Protein AF-A0A7C0Z4Y0-F1 (afdb_monomer)

Sequence (117 aa):
MEQEVNMNKLTLEVPESLAKLGQPTQKALLVRALRKVAKERIAEERKELEEAKRHLRRLEKKYKKDLKHFEEEMPKTGDYKTHEDYVEWSFWADVAERIQKDIEAFERLHGVILEKQ

pLDDT: mean 87.12, std 13.35, range [36.25, 98.19]

Nearest PDB structures (foldseek):
  6zvt-assembly1_A  TM=6.701E-01  e=2.770E+00  Nostoc punctiforme
  8qhx-assembly1_D  TM=5.622E-01  e=4.377E+00  Synechocystis sp. PCC 6803
  7o3y-assembly1_E  TM=4.949E-01  e=4.377E+00  Synechocystis sp. PCC 6803 substr. Kazusa
  7o3w-assembly1_A  TM=3.992E-01  e=2.770E+00  Synechocystis sp. PCC 6803 substr. Kazusa
  7o3x-assembly1_D  TM=5.007E-01  e=6.918E+00  Synechocystis sp. PCC 6803 substr. Kazusa

Structure (mmCIF, N/CA/C/O backbone):
data_AF-A0A7C0Z4Y0-F1
#
_entry.id   AF-A0A7C0Z4Y0-F1
#
loop_
_atom_site.group_PDB
_atom_site.id
_atom_site.type_symbol
_atom_site.label_atom_id
_atom_site.label_alt_id
_atom_site.label_comp_id
_atom_site.label_asym_id
_atom_site.label_entity_id
_atom_site.label_seq_id
_atom_site.pdbx_PDB_ins_code
_atom_site.Cartn_x
_atom_site.Cartn_y
_atom_site.Cartn_z
_atom_site.occupancy
_atom_site.B_iso_or_equiv
_atom_site.auth_seq_id
_atom_site.auth_comp_id
_atom_site.auth_asym_id
_atom_site.auth_atom_id
_atom_site.pdbx_PDB_model_num
ATOM 1 N N . MET A 1 1 ? 16.243 -8.105 26.229 1.00 36.25 1 MET A N 1
ATOM 2 C CA . MET A 1 1 ? 16.091 -6.639 26.168 1.00 36.25 1 MET A CA 1
ATOM 3 C C . MET A 1 1 ? 14.687 -6.375 25.668 1.00 36.25 1 MET A C 1
ATOM 5 O O . MET A 1 1 ? 14.433 -6.612 24.495 1.00 36.25 1 MET A O 1
ATOM 9 N N . GLU A 1 2 ? 13.764 -6.025 26.560 1.00 42.88 2 GLU A N 1
ATOM 10 C CA . GLU A 1 2 ? 12.422 -5.591 26.162 1.00 42.88 2 GLU A CA 1
ATOM 11 C C . GLU A 1 2 ? 12.570 -4.232 25.473 1.00 42.88 2 GLU A C 1
ATOM 13 O O . GLU A 1 2 ? 13.125 -3.301 26.054 1.00 42.88 2 GLU A O 1
ATOM 18 N N . GLN A 1 3 ? 12.177 -4.134 24.201 1.00 46.22 3 GLN A N 1
ATOM 19 C CA . GLN A 1 3 ? 12.096 -2.837 23.542 1.00 46.22 3 GLN A CA 1
ATOM 20 C C . GLN A 1 3 ? 10.926 -2.078 24.167 1.00 46.22 3 GLN A C 1
ATOM 22 O O . GLN A 1 3 ? 9.771 -2.479 24.038 1.00 46.22 3 GLN A O 1
ATOM 27 N N . GLU A 1 4 ? 11.238 -0.993 24.867 1.00 46.66 4 GLU A N 1
ATOM 28 C CA . GLU A 1 4 ? 10.254 -0.074 25.421 1.00 46.66 4 GLU A CA 1
ATOM 29 C C . GLU A 1 4 ? 9.473 0.556 24.253 1.00 46.66 4 GLU A C 1
ATOM 31 O O . GLU A 1 4 ? 10.004 1.344 23.468 1.00 46.66 4 GLU A O 1
ATOM 36 N N . VAL A 1 5 ? 8.218 0.138 24.063 1.00 57.94 5 VAL A N 1
ATOM 37 C CA . VAL A 1 5 ? 7.377 0.644 22.972 1.00 57.94 5 VAL A CA 1
ATOM 38 C C . VAL A 1 5 ? 7.029 2.101 23.268 1.00 57.94 5 VAL A C 1
ATOM 40 O O . VAL A 1 5 ? 6.187 2.383 24.121 1.00 57.94 5 VAL A O 1
ATOM 43 N N . ASN A 1 6 ? 7.660 3.025 22.543 1.00 64.19 6 ASN A N 1
ATOM 44 C CA . ASN A 1 6 ? 7.443 4.460 22.698 1.00 64.19 6 ASN A CA 1
ATOM 45 C C . ASN A 1 6 ? 5.968 4.809 22.412 1.00 64.19 6 ASN A C 1
ATOM 47 O O . ASN A 1 6 ? 5.468 4.616 21.300 1.00 64.19 6 ASN A O 1
ATOM 51 N N . MET A 1 7 ? 5.238 5.264 23.434 1.00 65.19 7 MET A N 1
ATOM 52 C CA . MET A 1 7 ? 3.808 5.560 23.336 1.00 65.19 7 MET A CA 1
ATOM 53 C C . MET A 1 7 ? 3.564 7.052 23.121 1.00 65.19 7 MET A C 1
ATOM 55 O O . MET A 1 7 ? 3.734 7.857 24.034 1.00 65.19 7 MET A O 1
ATOM 59 N N . ASN A 1 8 ? 3.048 7.403 21.944 1.00 76.75 8 ASN A N 1
ATOM 60 C CA . ASN A 1 8 ? 2.605 8.764 21.650 1.00 76.75 8 ASN A CA 1
ATOM 61 C C . ASN A 1 8 ? 1.133 8.960 22.044 1.00 76.75 8 ASN A C 1
ATOM 63 O O . ASN A 1 8 ? 0.300 8.068 21.861 1.00 76.75 8 ASN A O 1
ATOM 67 N N . LYS A 1 9 ? 0.798 10.141 22.581 1.00 79.25 9 LYS A N 1
ATOM 68 C CA . LYS A 1 9 ? -0.590 10.541 22.857 1.00 79.25 9 LYS A CA 1
ATOM 69 C C . LYS A 1 9 ? -1.194 11.187 21.613 1.00 79.25 9 LYS A C 1
ATOM 71 O O . LYS A 1 9 ? -0.585 12.075 21.025 1.00 79.25 9 LYS A O 1
ATOM 76 N N . LEU A 1 10 ? -2.397 10.754 21.251 1.00 81.81 10 LEU A N 1
ATOM 77 C CA . LEU A 1 10 ? -3.185 11.303 20.152 1.00 81.81 10 LEU A CA 1
ATOM 78 C C . LEU A 1 10 ? -4.455 11.941 20.727 1.00 81.81 10 LEU A C 1
ATOM 80 O O . LEU A 1 10 ? -5.205 11.269 21.436 1.00 81.81 10 LEU A O 1
ATOM 84 N N . THR A 1 11 ? -4.690 13.218 20.424 1.00 86.88 11 THR A N 1
ATOM 85 C CA . THR A 1 11 ? -5.939 13.920 20.757 1.00 86.88 11 THR A CA 1
ATOM 86 C C . THR A 1 11 ? -6.836 13.922 19.526 1.00 86.88 11 THR A C 1
ATOM 88 O O . THR A 1 11 ? -6.388 14.294 18.444 1.00 86.88 11 THR A O 1
ATOM 91 N N . LEU A 1 12 ? -8.085 13.487 19.686 1.00 85.50 12 LEU A N 1
ATOM 92 C CA . LEU A 1 12 ? -9.064 13.378 18.605 1.00 85.50 12 LEU A CA 1
ATOM 93 C C . LEU A 1 12 ? -10.359 14.064 19.018 1.00 85.50 12 LEU A C 1
ATOM 95 O O . LEU A 1 12 ? -10.855 13.838 20.123 1.00 85.50 12 LEU A O 1
ATOM 99 N N . GLU A 1 13 ? -10.932 14.841 18.108 1.00 90.56 13 GLU A N 1
ATOM 100 C CA . GLU A 1 13 ? -12.327 15.250 18.214 1.00 90.56 13 GLU A CA 1
ATOM 101 C C . GLU A 1 13 ? -13.209 14.069 17.807 1.00 90.56 13 GLU A C 1
ATOM 103 O O . GLU A 1 13 ? -13.012 13.460 16.753 1.00 90.56 13 GLU A O 1
ATOM 108 N N . VAL A 1 14 ? -14.159 13.708 18.667 1.00 88.00 14 VAL A N 1
ATOM 109 C CA . VAL A 1 14 ? -15.039 12.557 18.452 1.00 88.00 14 VAL A CA 1
ATOM 110 C C . VAL A 1 14 ? -16.503 12.958 18.606 1.00 88.00 14 VAL A C 1
ATOM 112 O O . VAL A 1 14 ? -16.805 13.881 19.365 1.00 88.00 14 VAL A O 1
ATOM 115 N N . PRO A 1 15 ? -17.437 12.260 17.935 1.00 91.56 15 PRO A N 1
ATOM 116 C CA . PRO A 1 15 ? -18.862 12.500 18.121 1.00 91.56 15 PRO A CA 1
ATOM 117 C C . PRO A 1 15 ? -19.285 12.341 19.585 1.00 91.56 15 PRO A C 1
ATOM 119 O O . PRO A 1 15 ? -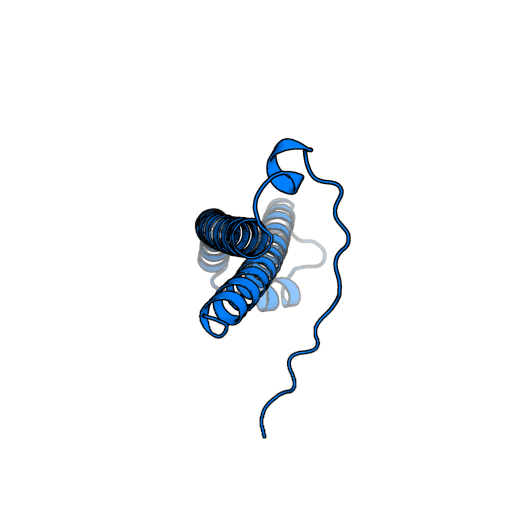18.828 11.431 20.283 1.00 91.56 15 PRO A O 1
ATOM 122 N N . GLU A 1 16 ? -20.231 13.170 20.031 1.00 92.06 16 GLU A N 1
ATOM 123 C CA . GLU A 1 16 ? -20.755 13.142 21.405 1.00 92.06 16 GLU A CA 1
ATOM 124 C C . GLU A 1 16 ? -21.301 11.752 21.792 1.00 92.06 16 GLU A C 1
ATOM 126 O O . GLU A 1 16 ? -21.188 11.319 22.939 1.00 92.06 16 GLU A O 1
ATOM 131 N N . SER A 1 17 ? -21.843 11.008 20.823 1.00 91.88 17 SER A N 1
ATOM 132 C CA . SER A 1 17 ? -22.318 9.635 21.022 1.00 91.88 17 SER A CA 1
ATOM 133 C C . SER A 1 17 ? -21.222 8.681 21.505 1.00 91.88 17 SER A C 1
ATOM 135 O O . SER A 1 17 ? -21.509 7.809 22.323 1.00 91.88 17 SER A O 1
ATOM 137 N N . LEU A 1 18 ? -19.972 8.859 21.056 1.00 88.12 18 LEU A N 1
ATOM 138 C CA . LEU A 1 18 ? -18.832 8.076 21.530 1.00 88.12 18 LEU A CA 1
ATOM 139 C C . LEU A 1 18 ? -18.444 8.489 22.952 1.00 88.12 18 LEU A C 1
ATOM 141 O O . LEU A 1 18 ? -18.219 7.626 23.798 1.00 88.12 18 LEU A O 1
ATOM 145 N N . ALA A 1 19 ? -18.425 9.796 23.229 1.00 87.69 19 ALA A N 1
ATOM 146 C CA . ALA A 1 19 ? -18.080 10.341 24.543 1.00 87.69 19 ALA A CA 1
ATOM 147 C C . ALA A 1 19 ? -19.062 9.910 25.649 1.00 87.69 19 ALA A C 1
ATOM 149 O O . ALA A 1 19 ? -18.665 9.760 26.803 1.00 87.69 19 ALA A O 1
ATOM 150 N N . LYS A 1 20 ? -20.329 9.662 25.292 1.00 91.94 20 LYS A N 1
ATOM 151 C CA . LYS A 1 20 ? -21.367 9.146 26.201 1.00 91.94 20 LYS A CA 1
ATOM 152 C C . LYS A 1 20 ? -21.173 7.676 26.595 1.00 91.94 20 LYS A C 1
ATOM 154 O O . LYS A 1 20 ? -21.802 7.223 27.549 1.00 91.94 20 LYS A O 1
ATOM 159 N N . LEU A 1 21 ? -20.326 6.915 25.896 1.00 89.81 21 LEU A N 1
ATOM 160 C CA . LEU A 1 21 ? -20.009 5.536 26.281 1.00 89.81 21 LEU A CA 1
ATOM 161 C C . LEU A 1 21 ? -19.064 5.513 27.491 1.00 89.81 21 LEU A C 1
ATOM 163 O O . LEU A 1 21 ? -18.257 6.417 27.677 1.00 89.81 21 LEU A O 1
ATOM 167 N N . GLY A 1 22 ? -19.095 4.446 28.293 1.00 88.44 22 GLY A N 1
ATOM 168 C CA . GLY A 1 22 ? -18.106 4.255 29.360 1.00 88.44 22 GLY A CA 1
ATOM 169 C C . GLY A 1 22 ? -16.674 4.159 28.810 1.00 88.44 22 GLY A C 1
ATOM 170 O O . GLY A 1 22 ? -16.452 3.572 27.750 1.00 88.44 22 GLY A O 1
ATOM 171 N N . GLN A 1 23 ? -15.693 4.689 29.549 1.00 84.31 23 GLN A N 1
ATOM 172 C CA . GLN A 1 23 ? -14.274 4.731 29.148 1.00 84.31 23 GLN A CA 1
ATOM 173 C C . GLN A 1 23 ? -13.705 3.379 28.650 1.00 84.31 23 GLN A C 1
ATOM 175 O O . GLN A 1 23 ? -13.067 3.361 27.593 1.00 84.31 23 GLN A O 1
ATOM 180 N N . PRO A 1 24 ? -13.965 2.224 29.306 1.00 86.69 24 PRO A N 1
ATOM 181 C CA . PRO A 1 24 ? -13.513 0.927 28.791 1.00 86.69 24 PRO A CA 1
ATOM 182 C C . PRO A 1 24 ? -14.091 0.594 27.408 1.00 86.69 24 PRO A C 1
ATOM 184 O O . PRO A 1 24 ? -13.381 0.083 26.541 1.00 86.69 24 PRO A O 1
ATOM 187 N N . THR A 1 25 ? -15.362 0.930 27.182 1.00 88.69 25 THR A N 1
ATOM 188 C CA . THR A 1 25 ? -16.068 0.696 25.917 1.00 88.69 25 THR A CA 1
ATOM 189 C C . THR A 1 25 ? -15.541 1.600 24.808 1.00 88.69 25 THR A C 1
ATOM 191 O O . THR A 1 25 ? -15.322 1.115 23.700 1.00 88.69 25 THR A O 1
ATOM 194 N N . GLN A 1 26 ? -15.271 2.878 25.102 1.00 88.69 26 GLN A N 1
ATOM 195 C CA . GLN A 1 26 ? -14.652 3.807 24.148 1.00 88.69 26 GLN A CA 1
ATOM 196 C C . GLN A 1 26 ? -13.306 3.268 23.655 1.00 88.69 26 GLN A C 1
ATOM 198 O O . GLN A 1 26 ? -13.093 3.116 22.451 1.00 88.69 26 GLN A O 1
ATOM 203 N N . LYS A 1 27 ? -12.418 2.905 24.593 1.00 85.88 27 LYS A N 1
ATOM 204 C CA . LYS A 1 27 ? -11.095 2.356 24.274 1.00 85.88 27 LYS A CA 1
ATOM 205 C C . LYS A 1 27 ? -11.210 1.067 23.462 1.00 85.88 27 LYS A C 1
ATOM 207 O O . LYS A 1 27 ? -10.557 0.939 22.430 1.00 85.88 27 LYS A O 1
ATOM 212 N N . ALA A 1 28 ? -12.048 0.125 23.895 1.00 87.81 28 ALA A N 1
ATOM 213 C CA . ALA A 1 28 ? -12.227 -1.144 23.194 1.00 87.81 28 ALA A CA 1
ATOM 214 C C . ALA A 1 28 ? -12.764 -0.950 21.767 1.00 87.81 28 ALA A C 1
ATOM 216 O O . ALA A 1 28 ? -12.298 -1.623 20.846 1.00 87.81 28 ALA A O 1
ATOM 217 N N . LEU A 1 29 ? -13.708 -0.024 21.571 1.00 90.12 29 LEU A N 1
ATOM 218 C CA . LEU A 1 29 ? -14.251 0.293 20.254 1.00 90.12 29 LEU A CA 1
ATOM 219 C C . LEU A 1 29 ? -13.179 0.883 19.333 1.00 90.12 29 LEU A C 1
ATOM 221 O O . LEU A 1 29 ? -13.000 0.376 18.228 1.00 90.12 29 LEU A O 1
ATOM 225 N N . LEU A 1 30 ? -12.440 1.896 19.795 1.00 88.25 30 LEU A N 1
ATOM 226 C CA . LEU A 1 30 ? -11.381 2.542 19.012 1.00 88.25 30 LEU A CA 1
ATOM 227 C C . LEU A 1 30 ? -10.278 1.553 18.627 1.00 88.25 30 LEU A C 1
ATOM 229 O O . LEU A 1 30 ? -9.883 1.484 17.467 1.00 88.25 30 LEU A O 1
ATOM 233 N N . VAL A 1 31 ? -9.829 0.725 19.572 1.00 86.25 31 VAL A N 1
ATOM 234 C CA . VAL A 1 31 ? -8.806 -0.299 19.316 1.00 86.25 31 VAL A CA 1
ATOM 235 C C . VAL A 1 31 ? -9.289 -1.323 18.284 1.00 86.25 31 VAL A C 1
ATOM 237 O O . VAL A 1 31 ? -8.548 -1.683 17.369 1.00 86.25 31 VAL A O 1
ATOM 240 N N . ARG A 1 32 ? -10.543 -1.782 18.391 1.00 88.75 32 ARG A N 1
ATOM 241 C CA . ARG A 1 32 ? -11.133 -2.711 17.414 1.00 88.75 32 ARG A CA 1
ATOM 242 C C . ARG A 1 32 ? -11.289 -2.070 16.038 1.00 88.75 32 ARG A C 1
ATOM 244 O O . ARG A 1 32 ? -11.007 -2.735 15.044 1.00 88.75 32 ARG A O 1
ATOM 251 N N . ALA A 1 33 ? -11.704 -0.806 15.979 1.00 90.19 33 ALA A N 1
ATOM 252 C CA . ALA A 1 33 ? -11.821 -0.056 14.735 1.00 90.19 33 ALA A CA 1
ATOM 253 C C . ALA A 1 33 ? -10.455 0.091 14.051 1.00 90.19 33 ALA A C 1
ATOM 255 O O . ALA A 1 33 ? -10.329 -0.277 12.888 1.00 90.19 33 ALA A O 1
ATOM 256 N N . LEU A 1 34 ? -9.418 0.507 14.787 1.00 88.81 34 LEU A N 1
ATOM 257 C CA . LEU A 1 34 ? -8.049 0.606 14.268 1.00 88.81 34 LEU A CA 1
ATOM 258 C C . LEU A 1 34 ? -7.540 -0.735 13.733 1.00 88.81 34 LEU A C 1
ATOM 260 O O . LEU A 1 34 ? -6.996 -0.784 12.635 1.00 88.81 34 LEU A O 1
ATOM 264 N N . ARG A 1 35 ? -7.764 -1.838 14.462 1.00 87.31 35 ARG A N 1
ATOM 265 C CA . ARG A 1 35 ? -7.373 -3.180 14.002 1.00 87.31 35 ARG A CA 1
ATOM 266 C C . ARG A 1 35 ? -8.091 -3.573 12.713 1.00 87.31 35 ARG A C 1
ATOM 268 O O . ARG A 1 35 ? -7.463 -4.109 11.803 1.00 87.31 35 ARG A O 1
ATOM 275 N N . LYS A 1 36 ? -9.405 -3.340 12.654 1.00 91.44 36 LYS A N 1
ATOM 276 C CA . LYS A 1 36 ? -10.221 -3.663 11.481 1.00 91.44 36 LYS A CA 1
ATOM 277 C C . LYS A 1 36 ? -9.737 -2.878 10.263 1.00 91.44 36 LYS A C 1
ATOM 279 O O . LYS A 1 36 ? -9.435 -3.495 9.248 1.00 91.44 36 LYS A O 1
ATOM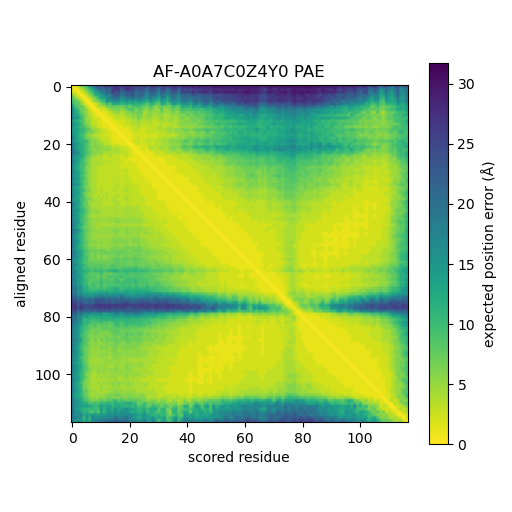 284 N N . VAL A 1 37 ? -9.587 -1.561 10.407 1.00 92.25 37 VAL A N 1
ATOM 285 C CA . VAL A 1 37 ? -9.115 -0.679 9.335 1.00 92.25 37 VAL A CA 1
ATOM 286 C C . VAL A 1 37 ? -7.706 -1.072 8.893 1.00 92.25 37 VAL A C 1
ATOM 288 O O . VAL A 1 37 ? -7.491 -1.250 7.703 1.00 92.25 37 VAL A O 1
AT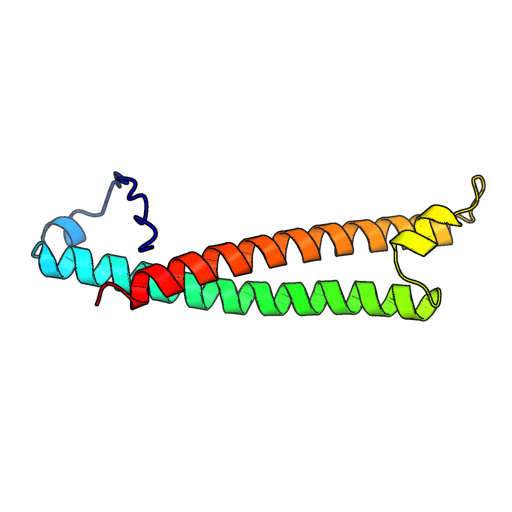OM 291 N N . ALA A 1 38 ? -6.764 -1.308 9.814 1.00 91.12 38 ALA A N 1
ATOM 292 C CA . ALA A 1 38 ? -5.410 -1.743 9.456 1.00 91.12 38 ALA A CA 1
ATOM 293 C C . ALA A 1 38 ? -5.420 -3.041 8.630 1.00 91.12 38 ALA A C 1
ATOM 295 O O . ALA A 1 38 ? -4.730 -3.144 7.621 1.00 91.12 38 ALA A O 1
ATOM 296 N N . LYS A 1 39 ? -6.247 -4.021 9.014 1.00 91.00 39 LYS A N 1
ATOM 297 C CA . LYS A 1 39 ? -6.389 -5.278 8.268 1.00 91.00 39 LYS A CA 1
ATOM 298 C C . LYS A 1 39 ? -6.978 -5.069 6.868 1.00 91.00 39 LYS A C 1
ATOM 300 O O . LYS A 1 39 ? -6.526 -5.713 5.925 1.00 91.00 39 LYS A O 1
ATOM 305 N N . GLU A 1 40 ? -7.987 -4.211 6.740 1.00 94.12 40 GLU A N 1
ATOM 306 C CA . GLU A 1 40 ? -8.604 -3.869 5.450 1.00 94.12 40 GLU A CA 1
ATOM 307 C C . GLU A 1 40 ? -7.596 -3.166 4.532 1.00 94.12 40 GLU A C 1
ATOM 309 O O . GLU A 1 40 ? -7.412 -3.601 3.397 1.00 94.12 40 GLU A O 1
ATOM 314 N N . ARG A 1 41 ? -6.852 -2.186 5.059 1.00 94.25 41 ARG A N 1
ATOM 315 C CA . ARG A 1 41 ? -5.795 -1.467 4.331 1.00 94.25 41 ARG A CA 1
ATOM 316 C C . ARG A 1 41 ? -4.687 -2.389 3.835 1.00 94.25 41 ARG A C 1
ATOM 318 O O . ARG A 1 41 ? -4.379 -2.361 2.650 1.00 94.25 41 ARG A O 1
ATOM 325 N N . ILE A 1 42 ? -4.181 -3.292 4.681 1.00 93.56 42 ILE A N 1
ATOM 326 C CA . ILE A 1 42 ? -3.196 -4.307 4.263 1.00 93.56 42 ILE A CA 1
ATOM 327 C C . ILE A 1 42 ? -3.739 -5.149 3.101 1.00 93.56 42 ILE A C 1
ATOM 329 O O . ILE A 1 42 ? -3.008 -5.472 2.167 1.00 93.56 42 ILE A O 1
ATOM 333 N N . ALA A 1 43 ? -5.012 -5.549 3.149 1.00 94.50 43 ALA A N 1
ATOM 334 C CA . ALA A 1 43 ? -5.605 -6.371 2.099 1.00 94.50 43 ALA A CA 1
ATOM 335 C C . ALA A 1 43 ? -5.775 -5.608 0.773 1.00 94.50 43 ALA A C 1
ATOM 337 O O . ALA A 1 43 ? -5.593 -6.207 -0.288 1.00 94.50 43 ALA A O 1
ATOM 338 N N . GLU A 1 44 ? -6.122 -4.321 0.821 1.00 95.44 44 GLU A N 1
ATOM 339 C CA . GLU A 1 44 ? -6.184 -3.429 -0.346 1.00 95.44 44 GLU A CA 1
ATOM 340 C C . GLU A 1 44 ? -4.793 -3.228 -0.954 1.00 95.44 44 GLU A C 1
ATOM 342 O O . GLU A 1 44 ? -4.571 -3.550 -2.121 1.00 95.44 44 GLU A O 1
ATOM 347 N N . GLU A 1 45 ? -3.830 -2.820 -0.134 1.00 96.69 45 GLU A N 1
ATOM 348 C CA . GLU A 1 45 ? -2.453 -2.545 -0.544 1.00 96.69 45 GLU A CA 1
ATOM 349 C C . GLU A 1 45 ? -1.763 -3.783 -1.114 1.00 96.69 45 GLU A C 1
ATOM 351 O O . GLU A 1 45 ? -1.059 -3.705 -2.115 1.00 96.69 45 GLU A O 1
ATOM 356 N N . ARG A 1 46 ? -2.025 -4.976 -0.569 1.00 97.25 46 ARG A N 1
ATOM 357 C CA . ARG A 1 46 ? -1.502 -6.222 -1.150 1.00 97.25 46 ARG A CA 1
ATOM 358 C C . ARG A 1 46 ? -2.007 -6.471 -2.571 1.00 97.25 46 ARG A C 1
ATOM 360 O O . ARG A 1 46 ? -1.259 -7.020 -3.377 1.00 97.25 46 ARG A O 1
ATOM 367 N N . LYS A 1 47 ? -3.244 -6.084 -2.900 1.00 97.00 47 LYS A N 1
ATOM 368 C CA . LYS A 1 47 ? -3.770 -6.227 -4.269 1.00 97.00 47 LYS A CA 1
ATOM 369 C C . LYS A 1 47 ? -3.071 -5.266 -5.225 1.00 97.00 47 LYS A C 1
ATOM 371 O O . LYS A 1 47 ? -2.663 -5.697 -6.303 1.00 97.00 47 LYS A O 1
ATOM 376 N N . GLU A 1 48 ? -2.901 -4.012 -4.813 1.00 96.25 48 GLU A N 1
ATOM 377 C CA . GLU A 1 48 ? -2.188 -2.993 -5.592 1.00 96.25 48 GLU A CA 1
ATOM 378 C C . GLU A 1 48 ? -0.706 -3.354 -5.772 1.00 96.25 48 GLU A C 1
ATOM 380 O O . GLU A 1 48 ? -0.162 -3.252 -6.870 1.00 96.25 48 GLU A O 1
ATOM 385 N N . LEU A 1 49 ? -0.059 -3.885 -4.730 1.00 97.88 49 LEU A N 1
ATOM 386 C CA . LEU A 1 49 ? 1.319 -4.363 -4.807 1.00 97.88 49 LEU A CA 1
ATOM 387 C C . LEU A 1 49 ? 1.465 -5.505 -5.814 1.00 97.88 49 LEU A C 1
ATOM 389 O O . LEU A 1 49 ? 2.423 -5.539 -6.585 1.00 97.88 49 LEU A O 1
ATOM 393 N N . GLU A 1 50 ? 0.525 -6.452 -5.829 1.00 97.88 50 GLU A N 1
ATOM 394 C CA . GLU A 1 50 ? 0.545 -7.524 -6.823 1.00 97.88 50 GLU A CA 1
ATOM 395 C C . GLU A 1 50 ? 0.331 -7.006 -8.246 1.00 97.88 50 GLU A C 1
ATOM 397 O O . GLU A 1 50 ? 0.851 -7.602 -9.190 1.00 97.88 50 GLU A O 1
ATOM 402 N N . GLU A 1 51 ? -0.397 -5.906 -8.426 1.00 97.38 51 GLU A N 1
ATOM 403 C CA . GLU A 1 51 ? -0.502 -5.222 -9.713 1.00 97.38 51 GLU A CA 1
ATOM 404 C C . GLU A 1 51 ? 0.812 -4.577 -10.135 1.00 97.38 51 GLU A C 1
ATOM 406 O O . GLU A 1 51 ? 1.329 -4.928 -11.198 1.00 97.38 51 GLU A O 1
ATOM 411 N N . ALA A 1 52 ? 1.415 -3.756 -9.276 1.00 97.88 52 ALA A N 1
ATOM 412 C CA . ALA A 1 52 ? 2.719 -3.155 -9.541 1.00 97.88 52 ALA A CA 1
ATOM 413 C C . ALA A 1 52 ? 3.769 -4.228 -9.881 1.00 97.88 52 ALA A C 1
ATOM 415 O O . ALA A 1 52 ? 4.445 -4.157 -10.908 1.00 97.88 52 ALA A O 1
ATOM 416 N N . LYS A 1 53 ? 3.816 -5.323 -9.109 1.00 97.75 53 LYS A N 1
ATOM 417 C CA . LYS A 1 53 ? 4.702 -6.465 -9.382 1.00 97.75 53 LYS A CA 1
ATOM 418 C C . LYS A 1 53 ? 4.422 -7.152 -10.720 1.00 97.75 53 LYS A C 1
ATOM 420 O O . LYS A 1 53 ? 5.350 -7.690 -11.322 1.00 97.75 53 LYS A O 1
ATOM 425 N N . ARG A 1 54 ? 3.176 -7.187 -11.214 1.00 98.06 54 ARG A N 1
ATOM 426 C CA . ARG A 1 54 ? 2.884 -7.712 -12.564 1.00 98.06 54 ARG A CA 1
ATOM 427 C C . ARG A 1 54 ? 3.503 -6.828 -13.645 1.00 98.06 54 ARG A C 1
ATOM 429 O O . ARG A 1 54 ? 4.075 -7.384 -14.583 1.00 98.06 54 ARG A O 1
ATOM 436 N N . HIS A 1 55 ? 3.430 -5.505 -13.506 1.00 97.62 55 HIS A N 1
ATOM 437 C CA . HIS A 1 55 ? 4.075 -4.575 -14.437 1.00 97.62 55 HIS A CA 1
ATOM 438 C C . HIS A 1 55 ? 5.601 -4.713 -14.411 1.00 97.62 55 HIS A C 1
ATOM 440 O O . HIS A 1 55 ? 6.205 -4.891 -15.470 1.00 97.62 55 HIS A O 1
ATOM 446 N N . LEU A 1 56 ? 6.202 -4.766 -13.218 1.00 97.50 56 LEU A N 1
ATOM 447 C CA . LEU A 1 56 ? 7.642 -4.995 -13.049 1.00 97.50 56 LEU A CA 1
ATOM 448 C C . LEU A 1 56 ? 8.091 -6.294 -13.729 1.00 97.50 56 LEU A C 1
ATOM 450 O O . LEU A 1 56 ? 8.935 -6.266 -14.621 1.00 97.50 56 LEU A O 1
ATOM 454 N N . ARG A 1 57 ? 7.440 -7.425 -13.418 1.00 97.56 57 ARG A N 1
ATOM 455 C CA . ARG A 1 57 ? 7.764 -8.731 -14.024 1.00 97.56 57 ARG A CA 1
ATOM 456 C C . ARG A 1 57 ? 7.600 -8.746 -15.543 1.00 97.56 57 ARG A C 1
ATOM 458 O O . ARG A 1 57 ? 8.322 -9.464 -16.236 1.00 97.56 57 ARG A O 1
ATOM 465 N N . ARG A 1 58 ? 6.631 -7.999 -16.086 1.00 97.69 58 ARG A N 1
ATOM 466 C CA . ARG A 1 58 ? 6.429 -7.884 -17.540 1.00 97.69 58 ARG A CA 1
ATOM 467 C C . ARG A 1 58 ? 7.646 -7.240 -18.204 1.00 97.69 58 ARG A C 1
ATOM 469 O O . ARG A 1 58 ? 8.092 -7.737 -19.239 1.00 97.69 58 ARG A O 1
ATOM 476 N N . LEU A 1 59 ? 8.168 -6.166 -17.618 1.00 96.38 59 LEU A N 1
ATOM 477 C CA . LEU A 1 59 ? 9.321 -5.434 -18.137 1.00 96.38 59 LEU A CA 1
ATOM 478 C C . LEU A 1 59 ? 10.627 -6.205 -17.899 1.00 96.38 59 LEU A C 1
ATOM 480 O O . LEU A 1 59 ? 11.394 -6.391 -18.844 1.00 96.38 59 LEU A O 1
ATOM 484 N N . GLU A 1 60 ? 10.797 -6.814 -16.723 1.00 96.69 60 GLU A N 1
ATOM 485 C CA . GLU A 1 60 ? 11.914 -7.726 -16.429 1.00 96.69 60 GLU A CA 1
ATOM 486 C C . GLU A 1 60 ? 12.001 -8.859 -17.452 1.00 96.69 60 GLU A C 1
ATOM 488 O O . GLU A 1 60 ? 13.063 -9.160 -17.995 1.00 96.69 60 GLU A O 1
ATOM 493 N N . LYS A 1 61 ? 10.858 -9.469 -17.786 1.00 97.19 61 LYS A N 1
ATOM 494 C CA . LYS A 1 61 ? 10.789 -10.534 -18.790 1.00 97.19 61 LYS A CA 1
ATOM 495 C C . LYS A 1 61 ? 11.087 -10.026 -20.201 1.00 97.19 61 LYS A C 1
ATOM 497 O O . LYS A 1 61 ? 11.704 -10.751 -20.982 1.00 97.19 61 LYS A O 1
ATOM 502 N N . LYS A 1 62 ? 10.643 -8.811 -20.541 1.00 95.69 62 LYS A N 1
ATOM 503 C CA . LYS A 1 62 ? 10.886 -8.185 -21.849 1.00 95.69 62 LYS A CA 1
ATOM 504 C C . LYS A 1 62 ? 12.375 -7.922 -22.073 1.00 95.69 62 LYS A C 1
ATOM 506 O O . LYS A 1 62 ? 12.876 -8.222 -23.154 1.00 95.69 62 LYS A O 1
ATOM 511 N N . TYR A 1 63 ? 13.070 -7.415 -21.058 1.00 93.81 63 TYR A N 1
ATOM 512 C CA . TYR A 1 63 ? 14.480 -7.028 -21.153 1.00 93.81 63 TYR A CA 1
ATOM 513 C C . TYR A 1 63 ? 15.464 -8.077 -20.621 1.00 93.81 63 TYR A C 1
ATOM 515 O O . TYR A 1 63 ? 16.667 -7.925 -20.820 1.00 93.81 63 TYR A O 1
ATOM 523 N N . LYS A 1 64 ? 14.961 -9.156 -20.004 1.00 95.38 64 LYS A N 1
ATOM 524 C CA . LYS A 1 64 ? 15.731 -10.253 -19.388 1.00 95.38 64 LYS A CA 1
ATOM 525 C C . LYS A 1 64 ? 16.744 -9.774 -18.340 1.00 95.38 64 LYS A C 1
ATOM 527 O O . LYS A 1 64 ? 17.833 -10.332 -18.233 1.00 95.38 64 LYS A O 1
ATOM 532 N N . LYS A 1 65 ? 16.382 -8.737 -17.591 1.00 93.62 65 LYS A N 1
ATOM 533 C CA . LYS A 1 65 ? 17.201 -8.085 -16.562 1.00 93.62 65 LYS A CA 1
ATOM 534 C C . LYS A 1 65 ? 16.289 -7.378 -15.560 1.00 93.62 65 LYS A C 1
ATOM 536 O O . LYS A 1 65 ? 15.112 -7.189 -15.859 1.00 93.62 65 LYS A O 1
ATOM 541 N N . ASP A 1 66 ? 16.812 -7.000 -14.401 1.00 95.00 66 ASP A N 1
ATOM 542 C CA . ASP A 1 66 ? 16.097 -6.118 -13.473 1.00 95.00 66 ASP A CA 1
ATOM 543 C C . ASP A 1 66 ? 16.252 -4.636 -13.868 1.00 95.00 66 ASP A C 1
ATOM 545 O O . ASP A 1 66 ? 17.029 -4.296 -14.765 1.00 95.00 66 ASP A O 1
ATOM 549 N N . LEU A 1 67 ? 15.488 -3.756 -13.209 1.00 93.56 67 LEU A N 1
ATOM 550 C CA . LEU A 1 67 ? 15.506 -2.315 -13.479 1.00 93.56 67 LEU A CA 1
ATOM 551 C C . LEU A 1 67 ? 16.902 -1.710 -13.289 1.00 93.56 67 LEU A C 1
ATOM 553 O O . LEU A 1 67 ? 17.331 -0.897 -14.098 1.00 93.56 67 LEU A O 1
ATOM 557 N N . LYS A 1 68 ? 17.637 -2.142 -12.262 1.00 93.19 68 LYS A N 1
ATOM 558 C CA . LYS A 1 68 ? 18.952 -1.583 -11.947 1.00 93.19 68 LYS A CA 1
ATOM 559 C C . LYS A 1 68 ? 19.957 -1.863 -13.068 1.00 93.19 68 LYS A C 1
ATOM 561 O O . LYS A 1 68 ? 20.608 -0.948 -13.560 1.00 93.19 68 LYS A O 1
ATOM 566 N N . HIS A 1 69 ? 20.041 -3.111 -13.523 1.00 93.31 69 HIS A N 1
ATOM 567 C CA . HIS A 1 69 ? 20.892 -3.470 -14.660 1.00 93.31 69 HIS A CA 1
ATOM 568 C C . HIS A 1 69 ? 20.398 -2.829 -15.966 1.00 93.31 69 HIS A C 1
ATOM 570 O O . HIS A 1 69 ? 21.185 -2.540 -16.864 1.00 93.31 69 HIS A O 1
ATOM 576 N N . PHE A 1 70 ? 19.088 -2.602 -16.097 1.00 91.62 70 PHE A N 1
ATOM 577 C CA . PHE A 1 70 ? 18.530 -1.879 -17.234 1.00 91.62 70 PHE A CA 1
ATOM 578 C C . PHE A 1 70 ? 18.980 -0.412 -17.278 1.00 91.62 70 PHE A C 1
ATOM 580 O O . PHE A 1 70 ? 19.356 0.062 -18.349 1.00 91.62 70 PHE A O 1
ATOM 587 N N . GLU A 1 71 ? 18.990 0.276 -16.137 1.00 91.06 71 GLU A N 1
ATOM 588 C CA . GLU A 1 71 ? 19.447 1.665 -16.010 1.00 91.06 71 GLU A CA 1
ATOM 589 C C . GLU A 1 71 ? 20.935 1.825 -16.340 1.00 91.06 71 GLU A C 1
ATOM 591 O O . GLU A 1 71 ? 21.312 2.761 -17.046 1.00 91.06 71 GLU A O 1
ATOM 596 N N . GLU A 1 72 ? 21.778 0.896 -15.884 1.00 90.38 72 GLU A N 1
ATOM 597 C CA . GLU A 1 72 ? 23.230 0.924 -16.119 1.00 90.38 72 GLU A CA 1
ATOM 598 C C . GLU A 1 72 ? 23.599 0.773 -17.607 1.00 90.38 72 GLU A C 1
ATOM 600 O O . GLU A 1 72 ? 24.587 1.344 -18.072 1.00 90.38 72 GLU A O 1
ATOM 605 N N . GLU A 1 73 ? 22.795 0.032 -18.372 1.00 86.44 73 GLU A N 1
ATOM 606 C CA . GLU A 1 73 ? 23.033 -0.255 -19.792 1.00 86.44 73 GLU A CA 1
ATOM 607 C C . GLU A 1 73 ? 22.262 0.672 -20.745 1.00 86.44 73 GLU A C 1
ATOM 609 O O . GLU A 1 73 ? 22.342 0.511 -21.968 1.00 86.44 73 GLU A O 1
ATOM 614 N N . MET A 1 74 ? 21.490 1.627 -20.216 1.00 81.81 74 MET A N 1
ATOM 615 C CA . MET A 1 74 ? 20.598 2.444 -21.031 1.00 81.81 74 MET A CA 1
ATOM 616 C C . MET A 1 74 ? 21.404 3.351 -21.986 1.00 81.81 74 MET A C 1
ATOM 618 O O . MET A 1 74 ? 22.214 4.171 -21.539 1.00 81.81 74 MET A O 1
ATOM 622 N N . PRO A 1 75 ? 21.202 3.259 -23.316 1.00 75.50 75 PRO A N 1
ATOM 623 C CA . PRO A 1 75 ? 21.926 4.103 -24.257 1.00 75.50 75 PRO A CA 1
ATOM 624 C C . PRO A 1 75 ? 21.570 5.581 -24.067 1.00 75.50 75 PRO A C 1
ATOM 626 O O . PRO A 1 75 ? 20.396 5.934 -23.969 1.00 75.50 75 PRO A O 1
ATOM 629 N N . LYS A 1 76 ? 22.569 6.472 -24.137 1.00 72.12 76 LYS A N 1
ATOM 63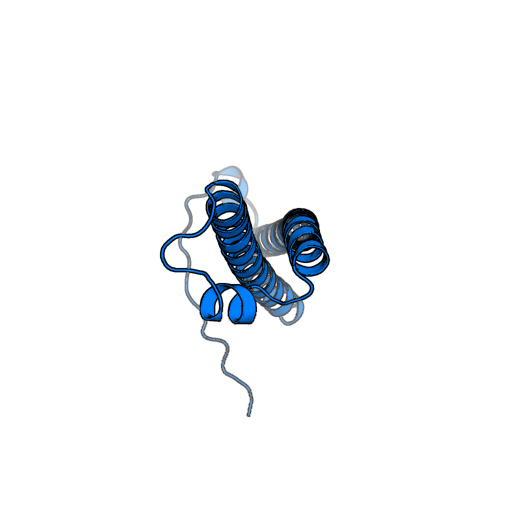0 C CA . LYS A 1 76 ? 22.356 7.938 -24.091 1.00 72.12 76 LYS A CA 1
ATOM 631 C C . LYS A 1 76 ? 21.443 8.461 -25.210 1.00 72.12 76 LYS A C 1
ATOM 633 O O . LYS A 1 76 ? 20.850 9.523 -25.072 1.00 72.12 76 LYS A O 1
ATOM 638 N N . THR A 1 77 ? 21.345 7.722 -26.312 1.00 68.00 77 THR A N 1
ATOM 639 C CA . THR A 1 77 ? 20.448 7.980 -27.446 1.00 68.00 77 THR A CA 1
ATOM 640 C C . THR A 1 77 ? 19.535 6.771 -27.652 1.00 68.00 77 THR A C 1
ATOM 642 O O . THR A 1 77 ? 19.554 6.140 -28.710 1.00 68.00 77 THR A O 1
ATOM 645 N N . GLY A 1 78 ? 18.825 6.373 -26.594 1.00 64.94 78 GLY A N 1
ATOM 646 C CA . GLY A 1 78 ? 17.859 5.277 -26.642 1.00 64.94 78 GLY A CA 1
ATOM 647 C C . GLY A 1 78 ? 16.721 5.554 -27.625 1.00 64.94 78 GLY A C 1
ATOM 648 O O . GLY A 1 78 ? 16.375 6.709 -27.884 1.00 64.94 78 GLY A O 1
ATOM 649 N N . ASP A 1 79 ? 16.133 4.491 -28.179 1.00 81.44 79 ASP A N 1
ATOM 650 C CA . ASP A 1 79 ? 14.890 4.636 -28.929 1.00 81.44 79 ASP A CA 1
ATOM 651 C C . ASP A 1 79 ? 13.760 5.121 -27.997 1.00 81.44 79 ASP A C 1
ATOM 653 O O . ASP A 1 79 ? 13.757 4.871 -26.788 1.00 81.44 79 ASP A O 1
ATOM 657 N N . TYR A 1 80 ? 12.802 5.861 -28.559 1.00 85.75 80 TYR A N 1
ATOM 658 C CA . TYR A 1 80 ? 11.686 6.447 -27.806 1.00 85.75 80 TYR A CA 1
ATOM 659 C C . TYR A 1 80 ? 10.936 5.404 -26.960 1.00 85.75 80 TYR A C 1
ATOM 661 O O . TYR A 1 80 ? 10.546 5.664 -25.826 1.00 85.75 80 TYR A O 1
ATOM 669 N N . LYS A 1 81 ? 10.802 4.186 -27.490 1.00 89.25 81 LYS A N 1
ATOM 670 C CA . LYS A 1 81 ? 10.100 3.082 -26.838 1.00 89.25 81 LYS A CA 1
ATOM 671 C C . LYS A 1 81 ? 10.816 2.607 -25.572 1.00 89.25 81 LYS A C 1
ATOM 673 O O . LYS A 1 81 ? 10.178 2.404 -24.551 1.00 89.25 81 LYS A O 1
ATOM 678 N N . THR A 1 82 ? 12.138 2.486 -25.617 1.00 90.06 82 THR A N 1
ATOM 679 C CA . THR A 1 82 ? 12.982 2.113 -24.476 1.00 90.06 82 THR A CA 1
ATOM 680 C C . THR A 1 82 ? 12.923 3.180 -23.386 1.00 90.06 82 THR A C 1
ATOM 682 O O . THR A 1 82 ? 12.947 2.840 -22.207 1.00 90.06 82 THR A O 1
ATOM 685 N N . HIS A 1 83 ? 12.792 4.457 -23.760 1.00 90.00 83 HIS A N 1
ATOM 686 C CA . HIS A 1 83 ? 12.543 5.528 -22.797 1.00 90.00 83 HIS A CA 1
ATOM 687 C C . HIS A 1 83 ? 11.158 5.423 -22.142 1.00 90.00 83 HIS A C 1
ATOM 689 O O . HIS A 1 83 ? 11.063 5.527 -20.924 1.00 90.00 83 HIS A O 1
ATOM 695 N N . GLU A 1 84 ? 10.094 5.167 -22.906 1.00 92.94 84 GLU A N 1
ATOM 696 C CA . GLU A 1 84 ? 8.761 4.956 -22.323 1.00 92.94 84 GLU A CA 1
ATOM 697 C C . GLU A 1 84 ? 8.719 3.742 -21.392 1.00 92.94 84 GLU A C 1
ATOM 699 O O . GLU A 1 84 ? 8.191 3.827 -20.285 1.00 92.94 84 GLU A O 1
ATOM 704 N N . ASP A 1 85 ? 9.315 2.624 -21.814 1.00 94.69 85 ASP A N 1
ATOM 705 C CA . ASP A 1 85 ? 9.402 1.421 -20.993 1.00 94.69 85 ASP A CA 1
ATOM 706 C C . ASP A 1 85 ? 10.174 1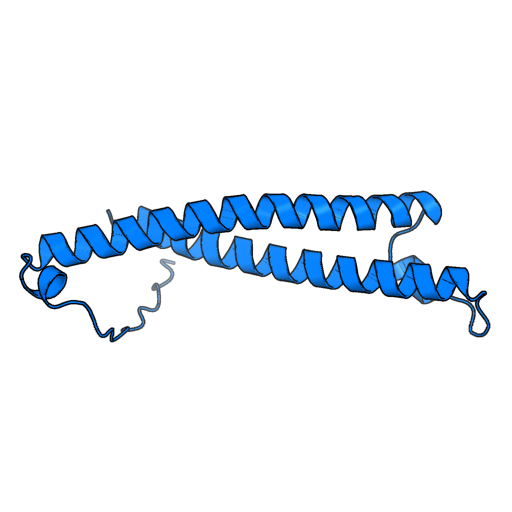.684 -19.695 1.00 94.69 85 ASP A C 1
ATOM 708 O O . ASP A 1 85 ? 9.775 1.183 -18.649 1.00 94.69 85 ASP A O 1
ATOM 712 N N . TYR A 1 86 ? 11.240 2.491 -19.740 1.00 93.75 86 TYR A N 1
ATOM 713 C CA . TYR A 1 86 ? 11.965 2.921 -18.545 1.00 93.75 86 TYR A CA 1
ATOM 714 C C . TYR A 1 86 ? 11.091 3.728 -17.586 1.00 93.75 86 TYR A C 1
ATOM 716 O O . TYR A 1 86 ? 11.052 3.425 -16.397 1.00 93.75 86 TYR A O 1
ATOM 724 N N . VAL A 1 87 ? 10.389 4.740 -18.104 1.00 94.75 87 VAL A N 1
ATOM 725 C CA . VAL A 1 87 ? 9.510 5.608 -17.310 1.00 94.75 87 VAL A CA 1
ATOM 726 C C . VAL A 1 87 ? 8.387 4.799 -16.665 1.00 94.75 87 VAL A C 1
ATOM 728 O O . VAL A 1 87 ? 8.082 4.994 -15.491 1.00 94.75 87 VAL A O 1
ATOM 731 N N . GLU A 1 88 ? 7.787 3.862 -17.403 1.00 96.06 88 GLU A N 1
ATOM 732 C CA . GLU A 1 88 ? 6.800 2.947 -16.830 1.00 96.06 88 GLU A CA 1
ATOM 733 C C . GLU A 1 88 ? 7.434 2.068 -15.739 1.00 96.06 88 GLU A C 1
ATOM 735 O O . GLU A 1 88 ? 6.845 1.885 -14.672 1.00 96.06 88 GLU A O 1
ATOM 740 N N . TRP A 1 89 ? 8.628 1.522 -15.984 1.00 97.00 89 TRP A N 1
ATOM 741 C CA . TRP A 1 89 ? 9.296 0.630 -15.038 1.00 97.00 89 TRP A CA 1
ATOM 742 C C . TRP A 1 89 ? 9.622 1.323 -13.717 1.00 97.00 89 TRP A C 1
ATOM 744 O O . TRP A 1 89 ? 9.281 0.794 -12.657 1.00 97.00 89 TRP A O 1
ATOM 754 N N . SER A 1 90 ? 10.252 2.499 -13.776 1.00 96.56 90 SER A N 1
ATOM 755 C CA . SER A 1 90 ? 10.625 3.275 -12.591 1.00 96.56 90 SER A CA 1
ATOM 756 C C . SER A 1 90 ? 9.391 3.702 -11.802 1.00 96.56 90 SER A C 1
ATOM 758 O O . SER A 1 90 ? 9.342 3.497 -10.592 1.00 96.56 90 SER A O 1
ATOM 760 N N . PHE A 1 91 ? 8.333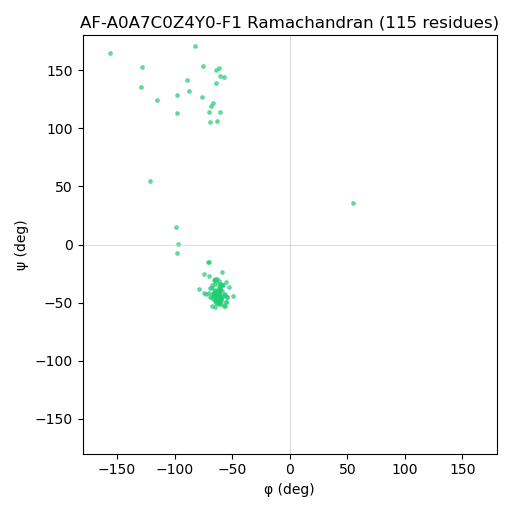 4.145 -12.487 1.00 97.62 91 PHE A N 1
ATOM 761 C CA . PHE A 1 91 ? 7.055 4.455 -11.852 1.00 97.62 91 PHE A CA 1
ATOM 762 C C . PHE A 1 91 ? 6.498 3.271 -11.047 1.00 97.62 91 PHE A C 1
ATOM 764 O O . PHE A 1 91 ? 6.132 3.424 -9.880 1.00 97.62 91 PHE A O 1
ATOM 771 N N . TRP A 1 92 ? 6.439 2.072 -11.635 1.00 98.19 92 TRP A N 1
ATOM 772 C CA . TRP A 1 92 ? 5.916 0.906 -10.918 1.00 98.19 92 TRP A CA 1
ATOM 773 C C . TRP A 1 92 ? 6.841 0.415 -9.806 1.00 98.19 92 TRP A C 1
ATOM 775 O O . TRP A 1 92 ? 6.347 -0.164 -8.836 1.00 98.19 92 TRP A O 1
ATOM 785 N N . ALA A 1 93 ? 8.151 0.643 -9.921 1.00 98.00 93 ALA A N 1
ATOM 786 C CA . ALA A 1 93 ? 9.106 0.325 -8.864 1.00 98.00 93 ALA A CA 1
ATOM 787 C C . ALA A 1 93 ? 8.863 1.217 -7.639 1.00 98.00 93 ALA A C 1
ATOM 789 O O . ALA A 1 93 ? 8.700 0.694 -6.535 1.00 98.00 93 ALA A O 1
ATOM 790 N N . ASP A 1 94 ? 8.706 2.524 -7.853 1.00 97.88 94 ASP A N 1
ATOM 791 C CA . ASP A 1 94 ? 8.384 3.493 -6.801 1.00 97.88 94 ASP A CA 1
ATOM 792 C C . ASP A 1 94 ? 7.034 3.183 -6.139 1.00 97.88 94 ASP A C 1
ATOM 794 O O . ASP A 1 94 ? 6.899 3.200 -4.912 1.00 97.88 94 ASP A O 1
ATOM 798 N N . VAL A 1 95 ? 6.017 2.850 -6.944 1.00 97.62 95 VAL A N 1
ATOM 799 C CA . VAL A 1 95 ? 4.696 2.447 -6.439 1.00 97.62 95 VAL A CA 1
ATOM 800 C C . VAL A 1 95 ? 4.805 1.190 -5.577 1.00 97.62 95 VAL A C 1
ATOM 802 O O . VAL A 1 95 ? 4.254 1.163 -4.475 1.00 97.62 95 VAL A O 1
ATOM 805 N N . ALA A 1 96 ? 5.523 0.163 -6.040 1.00 98.19 96 ALA A N 1
ATOM 806 C CA . ALA A 1 96 ? 5.704 -1.073 -5.288 1.00 98.19 96 ALA A CA 1
ATOM 807 C C . ALA A 1 96 ? 6.446 -0.835 -3.964 1.00 98.19 96 ALA A C 1
ATOM 809 O O . ALA A 1 96 ? 6.029 -1.363 -2.934 1.00 98.19 96 ALA A O 1
ATOM 810 N N . GLU A 1 97 ? 7.506 -0.020 -3.971 1.00 98.00 97 GLU A N 1
ATOM 811 C CA . GLU A 1 97 ? 8.263 0.317 -2.764 1.00 98.00 97 GLU A CA 1
ATOM 812 C C . GLU A 1 97 ? 7.397 1.075 -1.750 1.00 98.00 97 GLU A C 1
ATOM 814 O O . GLU A 1 97 ? 7.384 0.733 -0.565 1.00 98.00 97 GLU A O 1
ATOM 819 N N . ARG A 1 98 ? 6.635 2.077 -2.205 1.00 97.94 98 ARG A N 1
ATOM 820 C CA . ARG A 1 98 ? 5.727 2.843 -1.342 1.00 97.94 98 ARG A CA 1
ATOM 821 C C . ARG A 1 98 ? 4.683 1.939 -0.691 1.00 97.94 98 ARG A C 1
ATOM 823 O O . ARG A 1 98 ? 4.555 1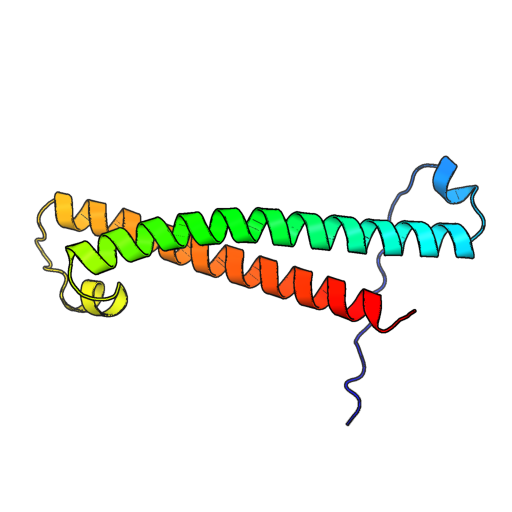.951 0.528 1.00 97.94 98 ARG A O 1
ATOM 830 N N . ILE A 1 99 ? 3.988 1.125 -1.488 1.00 97.56 99 ILE A N 1
ATOM 831 C CA . ILE A 1 99 ? 2.945 0.224 -0.979 1.00 97.56 99 ILE A CA 1
ATOM 832 C C . ILE A 1 99 ? 3.539 -0.791 0.005 1.00 97.56 99 ILE A C 1
ATOM 834 O O . ILE A 1 99 ? 2.934 -1.098 1.028 1.00 97.56 99 ILE A O 1
ATOM 838 N N . GLN A 1 100 ? 4.742 -1.302 -0.266 1.00 97.50 100 GLN A N 1
ATOM 839 C CA . GLN A 1 100 ? 5.420 -2.223 0.644 1.00 97.50 100 GLN A CA 1
ATOM 840 C C . GLN A 1 100 ? 5.706 -1.565 2.007 1.00 97.50 100 GLN A C 1
ATOM 842 O O . GLN A 1 100 ? 5.464 -2.188 3.042 1.00 97.50 100 GLN A O 1
ATOM 847 N N . LYS A 1 101 ? 6.145 -0.299 2.024 1.00 96.38 101 LYS A N 1
ATOM 848 C CA . LYS A 1 101 ? 6.349 0.472 3.264 1.00 96.38 101 LYS A CA 1
ATOM 849 C C . LYS A 1 101 ? 5.040 0.717 4.021 1.00 96.38 101 LYS A C 1
ATOM 851 O O . LYS A 1 101 ? 5.036 0.624 5.252 1.00 96.38 101 LYS A O 1
ATOM 856 N N . ASP A 1 102 ? 3.949 0.996 3.309 1.00 95.19 102 ASP A N 1
ATOM 857 C CA . ASP A 1 102 ? 2.622 1.191 3.904 1.00 95.19 102 ASP A CA 1
ATOM 858 C C . ASP A 1 102 ? 2.123 -0.102 4.571 1.00 95.19 102 ASP A C 1
ATOM 860 O O . ASP A 1 102 ? 1.779 -0.090 5.758 1.00 95.19 102 ASP A O 1
ATOM 864 N N . ILE A 1 103 ? 2.225 -1.245 3.878 1.00 95.31 103 ILE A N 1
ATOM 865 C CA . ILE A 1 103 ? 1.880 -2.566 4.429 1.00 95.31 103 ILE A CA 1
ATOM 866 C C . ILE A 1 103 ? 2.667 -2.835 5.711 1.00 95.31 103 ILE A C 1
ATOM 868 O O . ILE A 1 103 ? 2.079 -3.194 6.729 1.00 95.31 103 ILE A O 1
ATOM 872 N N . GLU A 1 104 ? 3.986 -2.633 5.695 1.00 93.81 104 GLU A N 1
ATOM 873 C CA . GLU A 1 104 ? 4.829 -2.842 6.874 1.00 93.81 104 GLU A CA 1
ATOM 874 C C . GLU A 1 104 ? 4.431 -1.932 8.046 1.00 93.81 104 GLU A C 1
ATOM 876 O O . GLU A 1 104 ? 4.476 -2.344 9.210 1.00 93.81 104 GLU A O 1
ATOM 881 N N . ALA A 1 105 ? 4.028 -0.688 7.769 1.00 91.00 105 ALA A N 1
ATOM 882 C CA . ALA A 1 105 ? 3.535 0.229 8.790 1.00 91.00 105 ALA A CA 1
ATOM 883 C C . ALA A 1 105 ? 2.209 -0.255 9.396 1.00 91.00 105 ALA A C 1
ATOM 885 O O . ALA A 1 105 ? 2.068 -0.269 10.625 1.00 91.00 105 ALA A O 1
ATOM 886 N N . PHE A 1 106 ? 1.266 -0.711 8.569 1.00 91.44 106 PHE A N 1
ATOM 887 C CA . PHE A 1 106 ? 0.006 -1.274 9.050 1.00 91.44 106 PHE A CA 1
ATOM 888 C C . PHE A 1 106 ? 0.191 -2.601 9.788 1.00 91.44 106 PHE A C 1
ATOM 890 O O . PHE A 1 106 ? -0.511 -2.848 10.768 1.00 91.44 106 PHE A O 1
ATOM 897 N N . GLU A 1 107 ? 1.142 -3.441 9.384 1.00 90.06 107 GLU A N 1
ATOM 898 C CA . GLU A 1 107 ? 1.457 -4.695 10.073 1.00 90.06 107 GLU A CA 1
ATOM 899 C C . GLU A 1 107 ? 2.026 -4.447 11.467 1.00 90.06 107 GLU A C 1
ATOM 901 O O . GLU A 1 107 ? 1.576 -5.074 12.430 1.00 90.06 107 GLU A O 1
ATOM 906 N N . ARG A 1 108 ? 2.935 -3.471 11.608 1.00 87.25 108 ARG A N 1
ATOM 907 C CA . ARG A 1 108 ? 3.415 -3.022 12.924 1.00 87.25 108 ARG A CA 1
ATOM 908 C C . ARG A 1 108 ? 2.266 -2.507 13.787 1.00 87.25 108 ARG A C 1
ATOM 910 O O . ARG A 1 108 ? 2.151 -2.900 14.946 1.00 87.25 108 ARG A O 1
ATOM 917 N N . LEU A 1 109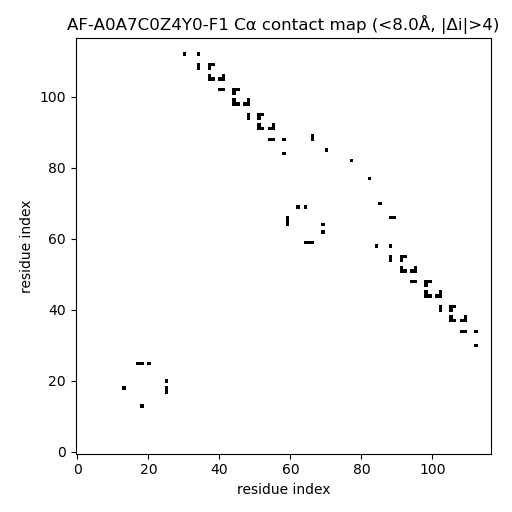 ? 1.380 -1.680 13.226 1.00 82.69 109 LEU A N 1
ATOM 918 C CA . LEU A 1 109 ? 0.199 -1.184 13.937 1.00 82.69 109 LEU A CA 1
ATOM 919 C C . LEU A 1 109 ? -0.718 -2.334 14.386 1.00 82.69 109 LEU A C 1
ATOM 921 O O . LEU A 1 109 ? -1.159 -2.369 15.535 1.00 82.69 109 LEU A O 1
ATOM 925 N N . HIS A 1 110 ? -0.986 -3.293 13.501 1.00 78.25 110 HIS A N 1
ATOM 926 C CA . HIS A 1 110 ? -1.834 -4.445 13.784 1.00 78.25 110 HIS A CA 1
ATOM 927 C C . HIS A 1 110 ? -1.231 -5.354 14.870 1.00 78.25 110 HIS A C 1
ATOM 929 O O . HIS A 1 110 ? -1.955 -5.767 15.779 1.00 78.25 110 HIS A O 1
ATOM 935 N N . GLY A 1 111 ? 0.080 -5.621 14.816 1.00 75.75 111 GLY A N 1
ATOM 936 C CA . GLY A 1 111 ? 0.815 -6.415 15.808 1.00 75.75 111 GLY A CA 1
ATOM 937 C C . GLY A 1 111 ? 0.830 -5.776 17.200 1.00 75.75 111 GLY A C 1
ATOM 938 O O . GLY A 1 111 ? 0.432 -6.419 18.169 1.00 75.75 111 GLY A O 1
ATOM 939 N N . VAL A 1 112 ? 1.145 -4.477 17.292 1.00 66.94 112 VAL A N 1
ATOM 940 C CA . VAL A 1 112 ? 1.116 -3.717 18.561 1.00 66.94 112 VAL A CA 1
ATOM 941 C C . VAL A 1 112 ? -0.268 -3.753 19.215 1.00 66.94 112 VAL A C 1
ATOM 943 O O . VAL A 1 112 ? -0.395 -3.770 20.439 1.00 66.94 112 VAL A O 1
ATOM 946 N N . ILE A 1 113 ? -1.333 -3.761 18.411 1.00 62.38 113 ILE A N 1
ATOM 947 C CA . ILE A 1 113 ? -2.701 -3.841 18.922 1.00 62.38 113 ILE A CA 1
ATOM 948 C C . ILE A 1 113 ? -3.045 -5.261 19.424 1.00 62.38 113 ILE A C 1
ATOM 950 O O . ILE A 1 113 ? -3.948 -5.399 20.252 1.00 62.38 113 ILE A O 1
ATOM 954 N N . LEU A 1 114 ? -2.397 -6.323 18.936 1.00 59.94 114 LEU A N 1
ATOM 955 C CA 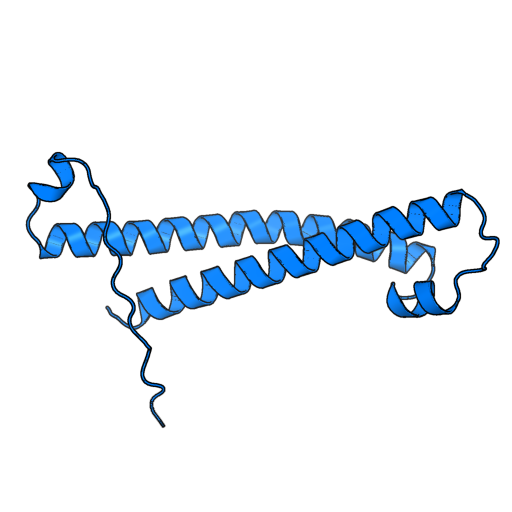. LEU A 1 114 ? -2.643 -7.702 19.386 1.00 59.94 114 LEU A CA 1
ATOM 956 C C . LEU A 1 114 ? -1.958 -8.030 20.717 1.00 59.94 114 LEU A C 1
ATOM 958 O O . LEU A 1 114 ? -2.580 -8.679 21.547 1.00 59.94 114 LEU A O 1
ATOM 962 N N . GLU A 1 115 ? -0.740 -7.540 20.949 1.00 59.53 115 GLU A N 1
ATOM 963 C CA . GLU A 1 115 ? 0.031 -7.815 22.178 1.00 59.53 115 GLU A CA 1
ATOM 964 C C . GLU A 1 115 ? -0.536 -7.137 23.440 1.00 59.53 115 GLU A C 1
ATOM 966 O O . GLU A 1 115 ? -0.167 -7.487 24.555 1.00 59.53 115 GLU A O 1
ATOM 971 N N . LYS A 1 116 ? -1.432 -6.151 23.284 1.00 56.44 116 LYS A N 1
ATOM 972 C CA . LYS A 1 116 ? -1.997 -5.344 24.385 1.00 56.44 116 LYS A CA 1
ATOM 973 C C . LYS A 1 116 ? -3.393 -5.795 24.859 1.00 56.44 116 LYS A C 1
ATOM 975 O O . LYS A 1 116 ? -4.082 -5.000 25.507 1.00 56.44 116 LYS A O 1
ATOM 980 N N . GLN A 1 117 ? -3.838 -7.001 24.492 1.00 50.78 117 GLN A N 1
ATOM 981 C CA . GLN A 1 117 ? -5.084 -7.632 24.971 1.00 50.78 117 GLN A CA 1
ATOM 982 C C . GLN A 1 117 ? -4.791 -8.694 26.021 1.00 50.78 117 GLN A C 1
ATOM 984 O O . GLN A 1 117 ? -5.621 -8.790 26.950 1.00 50.78 117 GLN A O 1
#

Foldseek 3Di:
DPDPPDDDDDDDDDDVVLVPDDPVVSVVVVLVVLLVVLVVLLVVLVVLLVVLVVLQVVLCVVVVHHLVVLVVPADPPHDPVSVVSNVSNVVSVVSNVVSVVSSVVSVVSNVVSVVVD

Solvent-accessible surface area (backbone atoms only — not comparable to full-atom values): 6873 Å² total; per-residue (Å²): 132,87,78,81,77,85,80,82,91,83,90,76,94,72,62,68,76,57,70,71,43,58,70,72,56,42,53,52,48,52,54,51,49,54,43,50,51,32,54,52,49,41,57,52,43,52,54,52,35,54,49,28,48,49,56,45,51,52,50,26,64,72,69,73,43,54,70,69,64,47,63,76,67,56,57,98,82,54,56,72,65,61,52,50,53,46,56,53,45,53,50,32,49,53,52,31,53,52,39,51,53,49,38,54,52,34,50,52,54,42,51,60,62,60,79,75,112

Mean predicted aligned error: 7.23 Å

Secondary structure (DSSP, 8-state):
---------------HHHHTS-HHHHHHHHHHHHHHHHHHHHHHHHHHHHHHHHHHHHHHHHHTS-HHHHHHT--TT--HHHHHHHHHHHHHHHHHHHHHHHHHHHHHHHHHHHTT-

Radius of gyration: 21.81 Å; Cα contacts (8 Å, |Δi|>4): 52; chains: 1; bounding box: 46×26×58 Å